Protein AF-A0A8X6KUC6-F1 (afdb_monomer_lite)

Radius of gyration: 26.31 Å; chains: 1; bounding box: 56×29×68 Å

pLDDT: mean 72.34, std 14.86, range [36.88, 93.81]

Organism: Trichonephila clavata (NCBI:txid2740835)

Foldseek 3Di:
DDPDPVQLVVQLVVCVVVPPDPPCSVVSSVVSVVVVVVVVVVPPPDPPDDPDDDDDQDQDWPPDKDWDWDDDDPDPDPPPIDIDIHTRHD

Structure (mmCIF, N/CA/C/O backbone):
data_AF-A0A8X6KUC6-F1
#
_entry.id   AF-A0A8X6KUC6-F1
#
loop_
_atom_site.group_PDB
_atom_site.id
_atom_site.type_symbol
_atom_site.label_atom_id
_atom_site.label_alt_id
_atom_site.label_comp_id
_atom_site.label_asym_id
_atom_site.label_entity_id
_atom_site.label_seq_id
_atom_site.pdbx_PDB_ins_code
_atom_site.Cartn_x
_atom_site.Cartn_y
_atom_site.Cartn_z
_atom_site.occupancy
_atom_site.B_iso_or_equiv
_atom_site.auth_seq_id
_atom_site.auth_comp_id
_atom_site.auth_asym_id
_atom_site.auth_atom_id
_atom_site.pdbx_PDB_model_num
ATOM 1 N N . MET A 1 1 ? -26.241 -3.937 15.259 1.00 36.88 1 MET A N 1
ATOM 2 C CA . MET A 1 1 ? -25.059 -4.662 15.777 1.00 36.88 1 MET A CA 1
ATOM 3 C C . MET A 1 1 ? -25.025 -4.491 17.293 1.00 36.88 1 MET A C 1
ATOM 5 O O . MET A 1 1 ? -24.756 -3.395 17.771 1.00 36.88 1 MET A O 1
ATOM 9 N N . ALA A 1 2 ? -25.448 -5.508 18.047 1.00 36.94 2 ALA A N 1
ATOM 10 C CA . ALA A 1 2 ? -25.430 -5.458 19.509 1.00 36.94 2 ALA A CA 1
ATOM 11 C C . ALA A 1 2 ? -23.977 -5.611 20.003 1.00 36.94 2 ALA A C 1
ATOM 13 O O . ALA A 1 2 ? -23.259 -6.451 19.460 1.00 36.94 2 ALA A O 1
ATOM 14 N N . PRO A 1 3 ? -23.512 -4.811 20.980 1.00 43.50 3 PRO A N 1
ATOM 15 C CA . PRO A 1 3 ? -22.182 -4.998 21.551 1.00 43.50 3 PRO A CA 1
ATOM 16 C C . PRO A 1 3 ? -22.075 -6.386 22.207 1.00 43.50 3 PRO A C 1
ATOM 18 O O . PRO A 1 3 ? -23.086 -6.899 22.699 1.00 43.50 3 PRO A O 1
ATOM 21 N N . PRO A 1 4 ? -20.878 -7.001 22.236 1.00 44.69 4 PRO A N 1
ATOM 22 C CA . PRO A 1 4 ? -20.689 -8.325 22.814 1.00 44.69 4 PRO A CA 1
ATOM 23 C C . PRO A 1 4 ? -21.119 -8.307 24.285 1.00 44.69 4 PRO A C 1
ATOM 25 O O . PRO A 1 4 ? -20.548 -7.611 25.125 1.00 44.69 4 PRO A O 1
ATOM 28 N N . VAL A 1 5 ? -22.162 -9.085 24.576 1.00 48.69 5 VAL A N 1
ATOM 29 C CA . VAL A 1 5 ? -22.889 -9.151 25.857 1.00 48.69 5 VAL A CA 1
ATOM 30 C C . VAL A 1 5 ? -21.960 -9.460 27.046 1.00 48.69 5 VAL A C 1
ATOM 32 O O . VAL A 1 5 ? -22.259 -9.106 28.187 1.00 48.69 5 VAL A O 1
ATOM 35 N N . CYS A 1 6 ? -20.796 -10.057 26.783 1.00 46.66 6 CYS A N 1
ATOM 36 C CA . CYS A 1 6 ? -19.828 -10.486 27.787 1.00 46.66 6 CYS A CA 1
ATOM 37 C C . CYS A 1 6 ? -19.072 -9.326 28.463 1.00 46.66 6 CYS A C 1
ATOM 39 O O . CYS A 1 6 ? -18.817 -9.394 29.664 1.00 46.66 6 CYS A O 1
ATOM 41 N N . GLU A 1 7 ? -18.752 -8.237 27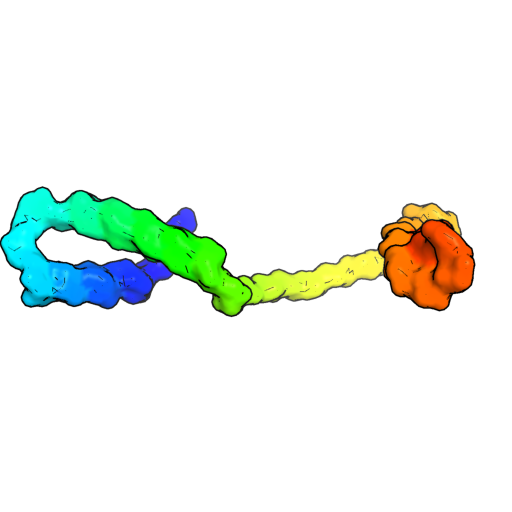.752 1.00 48.97 7 GLU A N 1
ATOM 42 C CA . GLU A 1 7 ? -17.934 -7.152 28.330 1.00 48.97 7 GLU A CA 1
ATOM 43 C C . GLU A 1 7 ? -18.734 -6.160 29.185 1.00 48.97 7 GLU A C 1
ATOM 45 O O . GLU A 1 7 ? -18.170 -5.475 30.035 1.00 48.97 7 GLU A O 1
ATOM 50 N N . ILE A 1 8 ? -20.056 -6.103 29.003 1.00 51.78 8 ILE A N 1
ATOM 51 C CA . ILE A 1 8 ? -20.947 -5.225 29.779 1.00 51.78 8 ILE A CA 1
ATOM 52 C C . ILE A 1 8 ? -21.255 -5.832 31.156 1.00 51.78 8 ILE A C 1
ATOM 54 O O . ILE A 1 8 ? -21.539 -5.107 32.111 1.00 51.78 8 ILE A O 1
ATOM 58 N N . ARG A 1 9 ? -21.186 -7.164 31.284 1.00 53.25 9 ARG A N 1
ATOM 59 C CA . ARG A 1 9 ? -21.597 -7.876 32.501 1.00 53.25 9 ARG A CA 1
ATOM 60 C C . ARG A 1 9 ? -20.671 -7.593 33.681 1.00 53.25 9 ARG A C 1
ATOM 62 O O . ARG A 1 9 ? -21.162 -7.294 34.762 1.00 53.25 9 ARG A O 1
ATOM 69 N N . VAL A 1 10 ? -19.356 -7.623 33.467 1.00 59.69 10 VAL A N 1
ATOM 70 C CA . VAL A 1 10 ? -18.361 -7.489 34.545 1.00 59.69 10 VAL A CA 1
ATOM 71 C C . VAL A 1 10 ? -18.402 -6.104 35.214 1.00 59.69 10 VAL A C 1
ATOM 73 O O . VAL A 1 10 ? -18.563 -6.056 36.432 1.00 59.69 10 VAL A O 1
ATOM 76 N N . PRO A 1 11 ? -18.372 -4.968 34.483 1.00 61.94 11 PRO A N 1
ATOM 77 C CA . PRO A 1 11 ? -18.465 -3.645 35.108 1.00 61.94 11 PRO A CA 1
ATOM 78 C C . PRO A 1 11 ? -19.794 -3.422 35.841 1.00 61.94 11 PRO A C 1
ATOM 80 O O . PRO A 1 11 ? -19.829 -2.790 36.893 1.00 61.94 11 PRO A O 1
ATOM 83 N N . MET A 1 12 ? -20.893 -3.967 35.310 1.00 62.59 12 MET A N 1
ATOM 84 C CA . MET A 1 12 ? -22.215 -3.863 35.933 1.00 62.59 12 MET A CA 1
ATOM 85 C C . MET A 1 12 ? -22.325 -4.685 37.223 1.00 62.59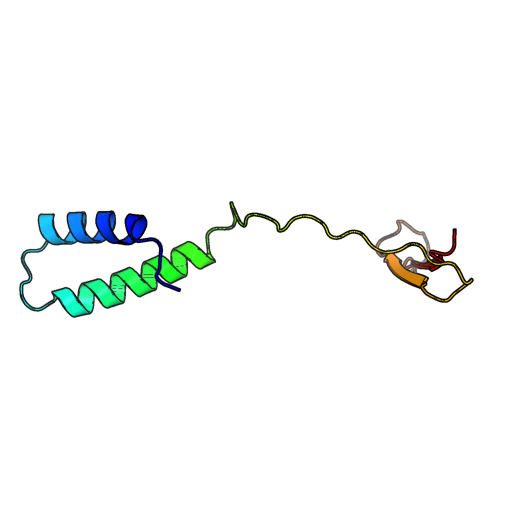 12 MET A C 1
ATOM 87 O O . MET A 1 12 ? -23.002 -4.240 38.146 1.00 62.59 12 MET A O 1
ATOM 91 N N . ILE A 1 13 ? -21.670 -5.850 37.302 1.00 65.69 13 ILE A N 1
ATOM 92 C CA . ILE A 1 13 ? -21.586 -6.659 38.530 1.00 65.69 13 ILE A CA 1
ATOM 93 C C . ILE A 1 13 ? -20.805 -5.893 39.603 1.00 65.69 13 ILE A C 1
ATOM 95 O O . ILE A 1 13 ? -21.352 -5.642 40.673 1.00 65.69 13 ILE A O 1
ATOM 99 N N . PHE A 1 14 ? -19.603 -5.397 39.282 1.00 63.94 14 PHE A N 1
ATOM 100 C CA . PHE A 1 14 ? -18.794 -4.607 40.222 1.00 63.94 14 PHE A CA 1
ATOM 101 C C . PHE A 1 14 ? -19.504 -3.339 40.715 1.00 63.94 14 PHE A C 1
ATOM 103 O O . PHE A 1 14 ? -19.375 -2.969 41.881 1.00 63.94 14 PHE A O 1
ATOM 110 N N . MET A 1 15 ? -20.262 -2.661 39.848 1.00 63.28 15 MET A N 1
ATOM 111 C CA . MET A 1 15 ? -21.038 -1.490 40.262 1.00 63.28 15 MET A CA 1
ATOM 112 C C . MET A 1 15 ? -22.229 -1.859 41.148 1.00 63.28 15 MET A C 1
ATOM 114 O O . MET A 1 15 ? -22.493 -1.135 42.100 1.00 63.28 15 MET A O 1
ATOM 118 N N . LYS A 1 16 ? -22.927 -2.970 40.881 1.00 62.28 16 LYS A N 1
ATOM 119 C CA . LYS A 1 16 ? -24.045 -3.432 41.722 1.00 62.28 16 LYS A CA 1
ATOM 120 C C . LYS A 1 16 ? -23.590 -3.932 43.093 1.00 62.28 16 LYS A C 1
ATOM 122 O O . LYS A 1 16 ? -24.292 -3.696 44.067 1.00 62.28 16 LYS A O 1
ATOM 127 N N . GLU A 1 17 ? -22.436 -4.593 43.167 1.00 63.94 17 GLU A N 1
ATOM 128 C CA . GLU A 1 17 ? -21.855 -5.066 44.432 1.00 63.94 17 GLU A CA 1
ATOM 129 C C . GLU A 1 17 ? -21.351 -3.917 45.312 1.00 63.94 17 GLU A C 1
ATOM 131 O O . GLU A 1 17 ? -21.394 -4.019 46.534 1.00 63.94 17 GLU A O 1
ATOM 136 N N . ARG A 1 18 ? -20.884 -2.812 44.712 1.00 58.00 18 ARG A N 1
ATOM 137 C CA . ARG A 1 18 ? -20.307 -1.676 45.453 1.00 58.00 18 ARG A CA 1
ATOM 138 C C . ARG A 1 18 ? -21.250 -0.491 45.655 1.00 58.00 18 ARG A C 1
ATOM 140 O O . ARG A 1 18 ? -21.002 0.313 46.548 1.00 58.00 18 ARG A O 1
ATOM 147 N N . PHE A 1 19 ? -22.305 -0.351 44.850 1.00 56.00 19 PHE A N 1
ATOM 148 C CA . PHE A 1 19 ? -23.182 0.822 44.877 1.00 56.00 19 PHE A CA 1
ATOM 149 C C . PHE A 1 19 ? -24.669 0.424 44.780 1.00 56.00 19 PHE A C 1
ATOM 151 O O . PHE A 1 19 ? -25.179 0.086 43.713 1.00 56.00 19 PHE A O 1
ATOM 158 N N . LEU A 1 20 ? -25.393 0.530 45.901 1.00 57.22 20 LEU A N 1
ATOM 159 C CA . LEU A 1 20 ? -26.845 0.298 46.032 1.00 57.22 20 LEU A CA 1
ATOM 160 C C . LEU A 1 20 ? -27.679 1.510 45.563 1.00 57.22 20 LEU A C 1
ATOM 162 O O . LEU A 1 20 ? -28.492 2.046 46.310 1.00 57.22 20 LEU A O 1
ATOM 166 N N . TRP A 1 21 ? -27.489 1.986 44.331 1.00 54.53 21 TRP A N 1
ATOM 167 C CA . TRP A 1 21 ? -28.285 3.110 43.811 1.00 54.53 21 TRP A CA 1
ATOM 168 C C . TRP A 1 21 ? -29.390 2.620 42.871 1.00 54.53 21 TRP A C 1
ATOM 170 O O . TRP A 1 21 ? -29.182 2.424 41.674 1.00 54.53 21 TRP A O 1
ATOM 180 N N . TYR A 1 22 ? -30.591 2.441 43.428 1.00 47.38 22 TYR A N 1
ATOM 181 C CA . TYR A 1 22 ? -31.785 1.954 42.719 1.00 47.38 22 TYR A CA 1
ATOM 182 C C . TYR A 1 22 ? -32.289 2.929 41.628 1.00 47.38 22 TYR A C 1
ATOM 184 O O . TYR A 1 22 ? -32.976 2.511 40.702 1.00 47.38 22 TYR A O 1
ATOM 192 N N . SER A 1 23 ? -31.898 4.210 41.679 1.00 52.22 23 SER A N 1
ATOM 193 C CA . SER A 1 23 ? -32.295 5.253 40.717 1.00 52.22 23 SER A CA 1
ATOM 194 C C . SER A 1 23 ? -31.243 5.591 39.649 1.00 52.22 23 SER A C 1
ATOM 196 O O . SER A 1 23 ? -31.532 6.358 38.734 1.00 52.22 23 SER A O 1
ATOM 198 N N . SER A 1 24 ? -30.027 5.030 39.714 1.00 55.00 24 SER A N 1
ATOM 199 C CA . SER A 1 24 ? -28.925 5.397 38.799 1.00 55.00 24 SER A CA 1
ATOM 200 C C . SER A 1 24 ? -28.640 4.360 37.710 1.00 55.00 24 SER A C 1
ATOM 202 O O . SER A 1 24 ? -27.745 4.558 36.885 1.00 55.00 24 SER A O 1
ATOM 204 N N . ALA A 1 25 ? -29.404 3.263 37.672 1.00 60.25 25 ALA A N 1
ATOM 205 C CA . ALA A 1 25 ? -29.133 2.122 36.800 1.00 60.25 25 ALA A CA 1
ATOM 206 C C . ALA A 1 25 ? -29.028 2.508 35.313 1.00 60.25 25 ALA A C 1
ATOM 208 O O . ALA A 1 25 ? -28.218 1.939 34.584 1.00 60.25 25 ALA A O 1
ATOM 209 N N . GLU A 1 26 ? -29.809 3.486 34.859 1.00 64.25 26 GLU A N 1
ATOM 210 C CA . GLU A 1 26 ? -29.791 3.964 33.474 1.00 64.25 26 GLU A CA 1
ATOM 211 C C . GLU A 1 26 ? -28.586 4.873 33.178 1.00 64.25 26 GLU A C 1
ATOM 213 O O . GLU A 1 26 ? -27.888 4.686 32.178 1.00 64.25 26 GLU A O 1
ATOM 218 N N . GLY A 1 27 ? -28.242 5.767 34.109 1.00 63.69 27 GLY A N 1
ATOM 219 C CA . GLY A 1 27 ? -27.038 6.599 34.027 1.00 63.69 27 GLY A CA 1
ATOM 220 C C . GLY A 1 27 ? -25.744 5.778 34.071 1.00 63.69 27 GLY A C 1
ATOM 221 O O . GLY A 1 27 ? -24.824 6.023 33.287 1.00 63.69 27 GLY A O 1
ATOM 222 N N . CYS A 1 28 ? -25.684 4.753 34.925 1.00 63.16 28 CYS A N 1
ATOM 223 C CA . CYS A 1 28 ? -24.558 3.821 35.002 1.00 63.16 28 CYS A CA 1
ATOM 224 C C . CYS A 1 28 ? -24.414 2.982 33.727 1.00 63.16 28 CYS A C 1
ATOM 226 O O . CYS A 1 28 ? -23.294 2.823 33.239 1.00 63.16 28 CYS A O 1
ATOM 228 N N . LYS A 1 29 ? -25.520 2.502 33.139 1.00 67.25 29 LYS A N 1
ATOM 229 C CA . LYS A 1 29 ? -25.496 1.801 31.841 1.00 67.25 29 LYS A CA 1
ATOM 230 C C . LYS A 1 29 ? -24.942 2.693 30.735 1.00 67.25 29 LYS A C 1
ATOM 232 O O . LYS A 1 29 ? -24.087 2.246 29.973 1.00 67.25 29 LYS A O 1
ATOM 237 N N . ASN A 1 30 ? -25.380 3.950 30.673 1.00 71.75 30 ASN A N 1
ATOM 238 C CA . ASN A 1 30 ? -24.920 4.893 29.656 1.00 71.75 30 ASN A CA 1
ATOM 239 C C . ASN A 1 30 ? -23.431 5.224 29.816 1.00 71.75 30 ASN A C 1
ATOM 241 O O . ASN A 1 30 ? -22.683 5.148 28.839 1.00 71.75 30 ASN A O 1
ATOM 245 N N . LYS A 1 31 ? -22.973 5.487 31.047 1.00 66.56 31 LYS A N 1
ATOM 246 C CA . LYS A 1 31 ? -21.551 5.732 31.340 1.00 66.56 31 LYS A CA 1
ATOM 247 C C . LYS A 1 31 ? -20.676 4.508 31.053 1.00 66.56 31 LYS A C 1
ATOM 249 O O . LYS A 1 31 ? -19.627 4.649 30.430 1.00 66.56 31 LYS A O 1
ATOM 254 N N . CYS A 1 32 ? -21.119 3.306 31.426 1.00 70.06 32 CYS A N 1
ATOM 255 C CA . CYS A 1 32 ? -20.392 2.076 31.102 1.00 70.06 32 CYS A CA 1
ATOM 256 C C . CYS A 1 32 ? -20.363 1.777 29.608 1.00 70.06 32 CYS A C 1
ATOM 258 O O . CYS A 1 32 ? -19.341 1.344 29.088 1.00 70.06 32 CYS A O 1
ATOM 260 N N . ARG A 1 33 ? -21.454 2.037 28.886 1.00 72.00 33 ARG A N 1
ATOM 261 C CA . ARG A 1 33 ? -21.475 1.879 27.430 1.00 72.00 33 ARG A CA 1
ATOM 262 C C . ARG A 1 33 ? -20.473 2.818 26.760 1.00 72.00 33 ARG A C 1
ATOM 264 O O . ARG A 1 33 ? 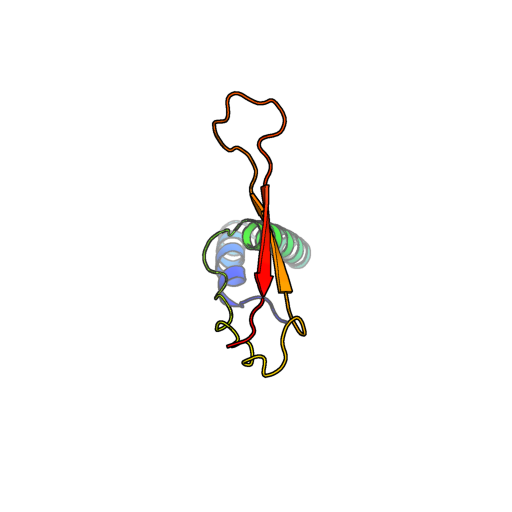-19.754 2.385 25.867 1.00 72.00 33 ARG A O 1
ATOM 271 N N . GLN A 1 34 ? -20.400 4.075 27.194 1.00 75.62 34 GLN A N 1
ATOM 272 C CA . GLN A 1 34 ? -19.442 5.043 26.651 1.00 75.62 34 GLN A CA 1
ATOM 273 C C . GLN A 1 34 ? -17.988 4.654 26.952 1.00 75.62 34 GLN A C 1
ATOM 275 O O . GLN A 1 34 ? -17.159 4.676 26.041 1.00 75.62 34 GLN A O 1
ATOM 280 N N . SER A 1 35 ? -17.679 4.231 28.182 1.00 70.75 35 SER A N 1
ATOM 281 C CA . SER A 1 35 ? -16.322 3.794 28.541 1.00 70.75 35 SER A CA 1
ATOM 282 C C . SER A 1 35 ? -15.904 2.511 27.813 1.00 70.75 35 SER A C 1
ATOM 284 O O . SER A 1 35 ? -14.756 2.392 27.385 1.00 70.75 35 SER A O 1
ATOM 286 N N . LEU A 1 36 ? -16.837 1.584 27.584 1.00 72.62 36 LEU A N 1
ATOM 287 C CA . LEU A 1 36 ? -16.610 0.385 26.773 1.00 72.62 36 LEU A CA 1
ATOM 288 C C . LEU A 1 36 ? -16.336 0.725 25.309 1.00 72.62 36 LEU A C 1
ATOM 290 O O . LEU A 1 36 ? -15.414 0.165 24.727 1.00 72.62 36 LEU A O 1
ATOM 294 N N . LEU A 1 37 ? -17.088 1.654 24.713 1.00 75.50 37 LEU A N 1
ATOM 295 C CA . LEU A 1 37 ? -16.848 2.095 23.336 1.00 75.50 37 LEU A CA 1
ATOM 296 C C . LEU A 1 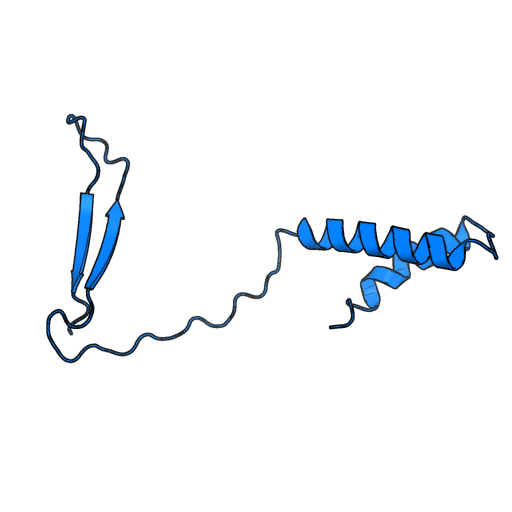37 ? -15.477 2.763 23.182 1.00 75.50 37 LEU A C 1
ATOM 298 O O . LEU A 1 37 ? -14.783 2.497 22.202 1.00 75.50 37 LEU A O 1
ATOM 302 N N . ALA A 1 38 ? -15.062 3.581 24.153 1.00 74.88 38 ALA A N 1
ATOM 303 C CA . ALA A 1 38 ? -13.718 4.154 24.178 1.00 74.88 38 ALA A CA 1
ATOM 304 C C . ALA A 1 38 ? -12.648 3.054 24.263 1.00 74.88 38 ALA A C 1
ATOM 306 O O . ALA A 1 38 ? -11.725 3.028 23.455 1.00 74.88 38 ALA A O 1
ATOM 307 N N . ARG A 1 39 ? -12.824 2.077 25.162 1.00 69.19 39 ARG A N 1
ATOM 308 C CA . ARG A 1 39 ? -11.903 0.942 25.314 1.00 69.19 39 ARG A CA 1
ATOM 309 C C . ARG A 1 39 ? -11.835 0.059 24.067 1.00 69.19 39 ARG A C 1
ATOM 311 O O . ARG A 1 39 ? -10.754 -0.396 23.718 1.00 69.19 39 ARG A O 1
ATOM 318 N N . GLN A 1 40 ? -12.963 -0.169 23.396 1.00 71.12 40 GLN A N 1
ATOM 319 C CA . GLN A 1 40 ? -13.036 -0.917 22.139 1.00 71.12 40 GLN A CA 1
ATOM 320 C C . GLN A 1 40 ? -12.318 -0.186 21.002 1.00 71.12 40 GLN A C 1
ATOM 322 O O . GLN A 1 40 ? -11.573 -0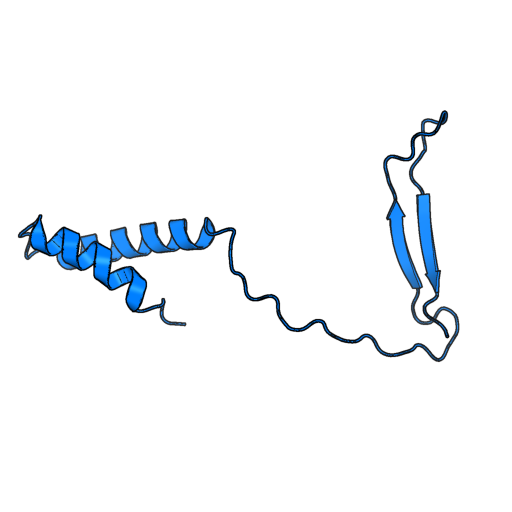.812 20.260 1.00 71.12 40 GLN A O 1
ATOM 327 N N . ARG A 1 41 ? -12.458 1.141 20.904 1.00 73.75 41 ARG A N 1
ATOM 328 C CA . ARG A 1 41 ? -11.687 1.954 19.945 1.00 73.75 41 ARG A CA 1
ATOM 329 C C . ARG A 1 41 ? -10.185 1.929 20.230 1.00 73.75 41 ARG A C 1
ATOM 331 O O . ARG A 1 41 ? -9.396 1.952 19.296 1.00 73.75 41 ARG A O 1
ATOM 338 N N . SER A 1 42 ? -9.798 1.870 21.502 1.00 73.12 42 SER A N 1
ATOM 339 C CA . SER A 1 42 ? -8.395 1.797 21.929 1.00 73.12 42 SER A CA 1
ATOM 340 C C . SER A 1 42 ? -7.805 0.382 21.902 1.00 73.12 42 SER A C 1
ATOM 342 O O . SER A 1 42 ? -6.611 0.225 22.153 1.00 73.12 42 SER A O 1
ATOM 344 N N . LYS A 1 43 ? -8.595 -0.662 21.614 1.00 76.31 43 LYS A N 1
ATOM 345 C CA . LYS A 1 43 ? -8.070 -2.019 21.420 1.00 76.31 43 LYS A CA 1
ATOM 346 C C . LYS A 1 43 ? -7.396 -2.099 20.051 1.00 76.31 43 LYS A C 1
ATOM 348 O O . LYS A 1 43 ? -8.043 -2.303 19.033 1.00 76.31 43 LYS A O 1
ATOM 353 N N . VAL A 1 44 ? -6.074 -1.958 20.058 1.00 67.69 44 VAL A N 1
ATOM 354 C CA . VAL A 1 44 ? -5.213 -2.093 18.871 1.00 67.69 44 VAL A CA 1
ATOM 355 C C . VAL A 1 44 ? -5.034 -3.565 18.453 1.00 67.69 44 VAL A C 1
ATOM 357 O O . VAL A 1 44 ? -4.646 -3.848 17.327 1.00 67.69 44 VAL A O 1
ATOM 360 N N . GLN A 1 45 ? -5.359 -4.527 19.322 1.00 65.50 45 GLN A N 1
ATOM 361 C CA . GLN A 1 45 ? -5.139 -5.954 19.070 1.00 65.50 45 GLN A CA 1
ATOM 362 C C . GLN A 1 45 ? -6.455 -6.708 18.824 1.00 65.50 45 GLN A C 1
ATOM 364 O O . GLN A 1 45 ? -7.378 -6.626 19.632 1.00 65.50 45 GLN A O 1
ATOM 369 N N . HIS A 1 46 ? -6.473 -7.503 17.747 1.00 57.62 46 HIS A N 1
ATOM 370 C CA . HIS A 1 46 ? -7.532 -8.427 17.299 1.00 57.62 46 HIS A CA 1
ATOM 371 C C . HIS A 1 46 ? -8.652 -7.860 16.418 1.00 57.62 46 HIS A C 1
ATOM 373 O O . HIS A 1 46 ? -9.793 -8.318 16.501 1.00 57.62 46 HIS A O 1
ATOM 379 N N . GLN A 1 47 ? -8.352 -6.948 15.490 1.00 62.97 47 GLN A N 1
ATOM 380 C CA . GLN A 1 47 ? -9.164 -6.964 14.272 1.00 62.97 47 GLN A CA 1
ATOM 381 C C . GLN A 1 47 ? -8.830 -8.253 13.515 1.00 62.97 47 GLN A C 1
ATOM 383 O O . GLN A 1 47 ? -7.685 -8.479 13.132 1.00 62.97 47 GLN A O 1
ATOM 388 N N . VAL A 1 48 ? -9.820 -9.136 13.371 1.00 66.56 48 VAL A N 1
ATOM 389 C CA . VAL A 1 48 ? -9.739 -10.258 12.434 1.00 66.56 48 VAL A CA 1
ATOM 390 C C . VAL A 1 48 ? -9.557 -9.627 11.061 1.00 66.56 48 VAL A C 1
ATOM 392 O O . VAL A 1 48 ? -10.473 -8.979 10.556 1.00 66.56 48 VAL A O 1
ATOM 395 N N . HIS A 1 49 ? -8.360 -9.746 10.491 1.00 75.12 49 HIS A N 1
ATOM 396 C CA . HIS A 1 49 ? -8.150 -9.343 9.110 1.00 75.12 49 HIS A CA 1
ATOM 397 C C . HIS A 1 49 ? -9.088 -10.180 8.239 1.00 75.12 49 HIS A C 1
ATOM 399 O O . HIS A 1 49 ? -9.178 -11.398 8.413 1.00 75.12 49 HIS A O 1
ATOM 405 N N . SER A 1 50 ? -9.818 -9.535 7.328 1.00 78.69 50 SER A N 1
ATOM 406 C CA . SER A 1 50 ? -10.556 -10.275 6.308 1.00 78.69 50 SER A CA 1
ATOM 407 C C . SER A 1 50 ? -9.574 -11.132 5.513 1.00 78.69 50 SER A C 1
ATOM 409 O O . SER A 1 50 ? -8.408 -10.759 5.362 1.00 78.69 50 SER A O 1
ATOM 411 N N . SER A 1 51 ? -10.043 -12.256 4.974 1.00 85.00 51 SER A N 1
ATOM 412 C CA . SER A 1 51 ? -9.254 -13.024 4.014 1.00 85.00 51 SER A CA 1
ATOM 413 C C . SER A 1 51 ? -8.731 -12.101 2.913 1.00 85.00 51 SER A C 1
ATOM 415 O O . SER A 1 51 ? -9.480 -11.265 2.397 1.00 85.00 51 SER A O 1
ATOM 417 N N . LEU A 1 52 ? -7.454 -12.249 2.562 1.00 88.44 52 LEU A N 1
ATOM 418 C CA . LEU A 1 52 ? -6.869 -11.532 1.435 1.00 88.44 52 LEU A CA 1
ATOM 419 C C . LEU A 1 52 ? -7.662 -11.874 0.169 1.00 88.44 52 LEU A C 1
ATOM 421 O O . LEU A 1 52 ? -7.935 -13.042 -0.105 1.00 88.44 52 LEU A O 1
ATOM 425 N N . GLY A 1 53 ? -8.054 -10.846 -0.580 1.00 87.31 53 GLY A N 1
ATOM 426 C CA . GLY A 1 53 ? -8.634 -11.030 -1.904 1.00 87.31 53 GLY A CA 1
ATOM 427 C C . GLY A 1 53 ? -7.552 -11.406 -2.914 1.00 87.31 53 GLY A C 1
ATOM 428 O O . GLY A 1 53 ? -6.400 -10.992 -2.781 1.00 87.31 53 GLY A O 1
ATOM 429 N N . MET A 1 54 ? -7.925 -12.167 -3.940 1.00 88.00 54 MET A N 1
ATOM 430 C CA . MET A 1 54 ? -7.069 -12.379 -5.107 1.00 88.00 54 MET A CA 1
ATOM 431 C C . MET A 1 54 ? -7.374 -11.329 -6.174 1.00 88.00 54 MET A C 1
ATOM 433 O O . MET A 1 54 ? -8.536 -11.026 -6.440 1.00 88.00 54 MET A O 1
ATOM 437 N N . PHE A 1 55 ? -6.327 -10.802 -6.809 1.00 84.44 55 PHE A N 1
ATOM 438 C CA . PHE A 1 55 ? -6.464 -9.965 -7.998 1.00 84.44 55 PHE A CA 1
ATOM 439 C C . PHE A 1 55 ? -6.422 -10.844 -9.255 1.00 84.44 55 PHE A C 1
ATOM 441 O O . PHE A 1 55 ? -5.588 -11.750 -9.317 1.00 84.44 55 PHE A O 1
ATOM 448 N N . PRO A 1 56 ? -7.294 -10.603 -10.251 1.00 88.56 56 PRO A N 1
ATOM 449 C CA . PRO A 1 56 ? -7.259 -11.350 -11.501 1.00 88.56 56 PRO A CA 1
ATOM 450 C C . PRO A 1 56 ? -5.977 -11.052 -12.286 1.00 88.56 56 PRO A C 1
ATOM 452 O O . PRO A 1 56 ? -5.418 -9.954 -12.201 1.00 88.56 56 PRO A O 1
ATOM 455 N N . LEU A 1 57 ? -5.544 -12.036 -13.073 1.00 86.75 57 LEU A N 1
ATOM 456 C CA . LEU A 1 57 ? -4.461 -11.875 -14.038 1.00 86.75 57 LEU A CA 1
ATOM 457 C C . LEU A 1 57 ? -4.892 -10.943 -15.172 1.00 86.75 57 LEU A C 1
ATOM 459 O O . LEU A 1 57 ? -6.053 -10.938 -15.584 1.00 86.75 57 LEU A O 1
ATOM 463 N N . VAL A 1 58 ? -3.943 -10.158 -15.670 1.00 92.06 58 VAL A N 1
A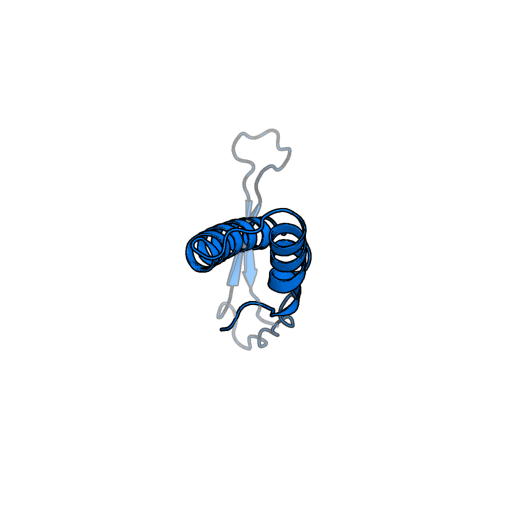TOM 464 C CA . VAL A 1 58 ? -4.177 -9.165 -16.717 1.00 92.06 58 VAL A CA 1
ATOM 465 C C . VAL A 1 58 ? -3.677 -9.734 -18.041 1.00 92.06 58 VAL A C 1
ATOM 467 O O . VAL A 1 58 ? -2.503 -10.061 -18.158 1.00 92.06 58 VAL A O 1
ATOM 470 N N . VAL A 1 59 ? -4.569 -9.846 -19.029 1.00 91.44 59 VAL A N 1
ATOM 471 C CA . VAL A 1 59 ? -4.291 -10.443 -20.355 1.00 91.44 59 VAL A CA 1
ATOM 472 C C . VAL A 1 59 ? -3.935 -9.417 -21.436 1.00 91.44 59 VAL A C 1
ATOM 474 O O . VAL A 1 59 ? -3.730 -9.777 -22.591 1.00 91.44 59 VAL A O 1
ATOM 477 N N . GLU A 1 60 ? -3.858 -8.136 -21.076 1.00 92.56 60 GLU A N 1
ATOM 478 C CA . GLU A 1 60 ? -3.496 -7.041 -21.975 1.00 92.56 60 GLU A CA 1
ATOM 479 C C . GLU A 1 60 ? -2.427 -6.148 -21.334 1.00 92.56 60 GLU A C 1
ATOM 481 O O . GLU A 1 60 ? -2.523 -5.779 -20.162 1.00 92.56 60 GLU A O 1
ATOM 486 N N . LYS A 1 61 ? -1.399 -5.791 -22.110 1.00 92.50 61 LYS A N 1
ATOM 487 C CA . LYS A 1 61 ? -0.317 -4.911 -21.653 1.00 92.50 61 LYS A CA 1
ATOM 488 C C . LYS A 1 61 ? -0.870 -3.559 -21.222 1.00 92.50 61 LYS A C 1
ATOM 490 O O . LYS A 1 61 ? -1.713 -2.987 -21.907 1.00 92.50 61 LYS A O 1
ATOM 495 N N . PHE A 1 62 ? -0.359 -3.032 -20.116 1.00 90.81 62 PHE A N 1
ATOM 496 C CA . PHE A 1 62 ? -0.733 -1.733 -19.551 1.00 90.81 62 PHE A CA 1
ATOM 497 C C . PHE A 1 62 ? -2.202 -1.573 -19.128 1.00 90.81 62 PHE A C 1
ATOM 499 O O . PHE A 1 62 ? -2.570 -0.493 -18.662 1.00 90.81 62 PHE A O 1
ATOM 506 N N . ALA A 1 63 ? -3.036 -2.617 -19.201 1.00 91.75 63 ALA A N 1
ATOM 507 C CA . ALA A 1 63 ? -4.420 -2.547 -18.729 1.00 91.75 63 ALA A CA 1
ATOM 508 C C . ALA A 1 63 ? -4.501 -2.338 -17.207 1.00 91.75 63 ALA A C 1
ATOM 510 O O . ALA A 1 63 ? -5.483 -1.796 -16.698 1.00 91.75 63 ALA A O 1
ATOM 511 N N . HIS A 1 64 ? -3.456 -2.726 -16.467 1.00 92.56 64 HIS A N 1
ATOM 512 C CA . HIS A 1 64 ? -3.353 -2.419 -15.048 1.00 92.56 64 HIS A CA 1
ATOM 513 C C . HIS A 1 64 ? -1.899 -2.241 -14.588 1.00 92.56 64 HIS A C 1
ATOM 515 O O . HIS A 1 64 ? -1.165 -3.211 -14.395 1.00 92.56 64 HIS A O 1
ATOM 521 N N . VAL A 1 65 ? -1.529 -0.997 -14.278 1.00 91.81 65 VAL A N 1
ATOM 522 C CA . VAL A 1 65 ? -0.198 -0.629 -13.774 1.00 91.81 65 VAL A CA 1
ATOM 523 C C . VAL A 1 65 ? -0.262 -0.333 -12.277 1.00 91.81 65 VAL A C 1
ATOM 525 O O . VAL A 1 65 ? -0.977 0.572 -11.847 1.00 91.81 65 VAL A O 1
ATOM 528 N N . TYR A 1 66 ? 0.503 -1.079 -11.481 1.00 91.81 66 TYR A N 1
ATOM 529 C CA . TYR A 1 66 ? 0.763 -0.745 -10.083 1.00 91.81 66 TYR A CA 1
ATOM 530 C C . TYR A 1 66 ? 1.727 0.442 -10.023 1.00 91.81 66 TYR A C 1
ATOM 532 O O . TYR A 1 66 ? 2.782 0.409 -10.657 1.00 91.81 66 TYR A O 1
ATOM 540 N N . ARG A 1 67 ? 1.355 1.493 -9.289 1.00 93.56 67 ARG A N 1
ATOM 541 C CA . ARG A 1 67 ? 2.177 2.692 -9.101 1.00 93.56 67 ARG A CA 1
ATOM 542 C C . ARG A 1 67 ? 2.402 2.923 -7.623 1.00 93.56 67 ARG A C 1
ATOM 544 O O . ARG A 1 67 ? 1.439 2.891 -6.861 1.00 93.56 67 ARG A O 1
ATOM 551 N N . ASP A 1 68 ? 3.644 3.184 -7.254 1.00 92.69 68 ASP A N 1
ATOM 552 C CA . ASP A 1 68 ? 4.023 3.422 -5.868 1.00 92.69 68 ASP A CA 1
ATOM 553 C C . ASP A 1 68 ? 5.149 4.448 -5.778 1.00 92.69 68 ASP A C 1
ATOM 555 O O . ASP A 1 68 ? 5.983 4.541 -6.682 1.00 92.69 68 ASP A O 1
ATOM 559 N N . ALA A 1 69 ? 5.162 5.223 -4.701 1.00 89.50 69 ALA A N 1
ATOM 560 C CA . ALA A 1 69 ? 6.201 6.205 -4.434 1.00 89.50 69 ALA A CA 1
ATOM 561 C C . ALA A 1 69 ? 7.121 5.664 -3.339 1.00 89.50 69 ALA A C 1
ATOM 563 O O . ALA A 1 69 ? 6.716 5.497 -2.189 1.00 89.50 69 ALA A O 1
ATOM 564 N N . VAL A 1 70 ? 8.373 5.404 -3.698 1.00 87.06 70 VAL A N 1
ATOM 565 C CA . VAL A 1 70 ? 9.402 4.961 -2.760 1.00 87.06 70 VAL A CA 1
ATOM 566 C C . VAL A 1 70 ? 10.205 6.180 -2.332 1.00 87.06 70 VAL A C 1
ATOM 568 O O . VAL A 1 70 ? 10.997 6.707 -3.111 1.00 87.06 70 VAL A O 1
ATOM 571 N N . GLY A 1 71 ? 9.966 6.638 -1.104 1.00 77.69 71 GLY A N 1
ATOM 572 C CA . GLY A 1 71 ? 10.712 7.736 -0.487 1.00 77.69 71 GLY A CA 1
ATOM 573 C C . GLY A 1 71 ? 11.893 7.265 0.366 1.00 77.69 71 GLY A C 1
ATOM 574 O O . GLY A 1 71 ? 11.992 6.089 0.720 1.00 77.69 71 GLY A O 1
ATOM 575 N N . TYR A 1 72 ? 12.758 8.213 0.743 1.00 70.31 72 TYR A N 1
ATOM 576 C CA . TYR A 1 72 ? 13.913 8.021 1.641 1.00 70.31 72 TYR A CA 1
ATOM 577 C C . TYR A 1 72 ? 15.005 7.078 1.131 1.00 70.31 72 TYR A C 1
ATOM 579 O O . TYR A 1 72 ? 15.620 6.337 1.905 1.00 70.31 72 TYR A O 1
ATOM 587 N N . LEU A 1 73 ? 15.321 7.128 -0.159 1.00 72.94 73 LEU A N 1
ATOM 588 C CA . LEU A 1 73 ? 16.559 6.505 -0.605 1.00 72.94 73 LEU A CA 1
ATOM 589 C C . LEU A 1 73 ? 17.729 7.339 -0.089 1.00 72.94 73 LEU A C 1
ATOM 591 O O . LEU A 1 73 ? 17.764 8.559 -0.272 1.00 72.94 73 LEU A O 1
ATOM 595 N N . VAL A 1 74 ? 18.680 6.677 0.576 1.00 74.25 74 VAL A N 1
ATOM 596 C CA . VAL A 1 74 ? 19.962 7.285 0.944 1.00 74.25 74 VAL A CA 1
ATOM 597 C C . VAL A 1 74 ? 20.691 7.579 -0.361 1.00 74.25 74 VAL A C 1
ATOM 599 O O . VAL A 1 74 ? 21.359 6.722 -0.932 1.00 74.25 74 VAL A O 1
ATOM 602 N N . SER A 1 75 ? 20.481 8.784 -0.872 1.00 72.25 75 SER A N 1
ATOM 603 C CA . SER A 1 75 ? 21.029 9.269 -2.128 1.00 72.25 75 SER A CA 1
ATOM 604 C C . SER A 1 75 ? 21.782 10.565 -1.856 1.00 72.25 75 SER A C 1
ATOM 606 O O . SER A 1 75 ? 21.319 11.382 -1.057 1.00 72.25 75 SER A O 1
ATOM 608 N N . PRO A 1 76 ? 22.924 10.799 -2.522 1.00 71.12 76 PRO A N 1
ATOM 609 C CA . PRO A 1 76 ? 23.629 12.075 -2.448 1.00 71.12 76 PRO A CA 1
ATOM 610 C C . PRO A 1 76 ? 22.838 13.233 -3.082 1.00 71.12 76 PRO A C 1
ATOM 612 O O . PRO A 1 76 ? 23.258 14.385 -2.982 1.00 71.12 76 PRO A O 1
ATOM 615 N N . HIS A 1 77 ? 21.711 12.953 -3.746 1.00 74.44 77 HIS A N 1
ATOM 616 C CA . HIS A 1 77 ? 20.881 13.956 -4.403 1.00 74.44 77 HIS A CA 1
ATOM 617 C C . HIS A 1 77 ? 19.621 14.292 -3.588 1.00 74.44 77 HIS A C 1
ATOM 619 O O . HIS A 1 77 ? 18.990 13.388 -3.043 1.00 74.44 77 HIS A O 1
ATOM 625 N N . PRO A 1 78 ? 19.201 15.572 -3.567 1.00 71.69 78 PRO A N 1
ATOM 626 C CA . PRO A 1 78 ? 18.060 16.049 -2.776 1.00 71.69 78 PRO A CA 1
ATOM 627 C C . PRO A 1 78 ? 16.691 15.527 -3.249 1.00 71.69 78 PRO A C 1
ATOM 629 O O . PRO A 1 78 ? 15.706 15.707 -2.546 1.00 71.69 78 PRO A O 1
ATOM 632 N N . ASN A 1 79 ? 16.632 14.863 -4.408 1.00 71.19 79 ASN A N 1
ATOM 633 C CA . ASN A 1 79 ? 15.422 14.268 -4.975 1.00 71.19 79 ASN A CA 1
ATOM 634 C C . ASN A 1 79 ? 15.595 12.748 -5.041 1.00 71.19 79 ASN A C 1
ATOM 636 O O . ASN A 1 79 ? 15.912 12.199 -6.096 1.00 71.19 79 ASN A O 1
ATOM 640 N N . SER A 1 80 ? 15.466 12.081 -3.896 1.00 74.12 80 SER A N 1
ATOM 641 C CA . SER A 1 80 ? 15.668 10.633 -3.781 1.00 74.12 80 SER A CA 1
ATOM 642 C C . SER A 1 80 ? 14.373 9.822 -3.799 1.00 74.12 80 SER A C 1
ATOM 644 O O . SER A 1 80 ? 14.394 8.619 -3.548 1.00 74.12 80 SER A O 1
ATOM 646 N N . ASP A 1 81 ? 13.259 10.468 -4.136 1.00 80.50 81 ASP A N 1
ATOM 647 C CA . ASP A 1 81 ? 11.978 9.804 -4.326 1.00 80.50 81 ASP A CA 1
ATOM 648 C C . ASP A 1 81 ? 11.941 9.130 -5.702 1.00 80.50 81 ASP A C 1
ATOM 650 O O . ASP A 1 81 ? 12.203 9.757 -6.733 1.00 80.50 81 ASP A O 1
ATOM 654 N N . LEU A 1 82 ? 11.600 7.844 -5.728 1.00 84.69 82 LEU A N 1
ATOM 655 C CA . LEU A 1 82 ? 11.392 7.089 -6.960 1.00 84.69 82 LEU A CA 1
ATOM 656 C C . LEU A 1 82 ? 9.913 6.774 -7.143 1.00 84.69 82 LEU A C 1
ATOM 658 O O . LEU A 1 82 ? 9.261 6.233 -6.251 1.00 84.69 82 LEU A O 1
ATOM 662 N N . LEU A 1 83 ? 9.400 7.041 -8.342 1.00 89.88 83 LEU A N 1
ATOM 663 C CA . LEU A 1 83 ? 8.113 6.513 -8.771 1.00 89.88 83 LEU A CA 1
ATOM 664 C C . LEU A 1 83 ? 8.332 5.126 -9.382 1.00 89.88 83 LEU A C 1
ATOM 666 O O . LEU A 1 83 ? 8.929 4.999 -10.452 1.00 89.88 83 LEU A O 1
ATOM 670 N N . MET A 1 84 ? 7.835 4.089 -8.716 1.00 91.75 84 MET A N 1
ATOM 671 C CA . MET A 1 84 ? 7.806 2.737 -9.260 1.00 91.75 84 MET A CA 1
ATOM 672 C C . MET A 1 84 ? 6.523 2.517 -10.053 1.00 91.75 84 MET A C 1
ATOM 674 O O . MET A 1 84 ? 5.427 2.751 -9.552 1.00 91.75 84 MET A O 1
ATOM 678 N N . CYS A 1 85 ? 6.667 2.009 -11.275 1.00 93.81 85 CYS A N 1
ATOM 679 C CA . CYS A 1 85 ? 5.563 1.620 -12.145 1.00 93.81 85 CYS A CA 1
ATOM 680 C C . CYS A 1 85 ? 5.776 0.170 -12.591 1.00 93.81 85 CYS A C 1
ATOM 682 O O . CYS A 1 85 ? 6.769 -0.122 -13.254 1.00 93.81 85 CYS A O 1
ATOM 684 N N . VAL A 1 86 ? 4.849 -0.725 -12.249 1.00 92.19 86 VAL A N 1
ATOM 685 C CA . VAL A 1 86 ? 4.907 -2.150 -12.606 1.00 92.19 86 VAL A CA 1
ATOM 686 C C . VAL A 1 86 ? 3.642 -2.527 -13.370 1.00 92.19 86 VAL A C 1
ATOM 688 O O . VAL A 1 86 ? 2.540 -2.444 -12.828 1.00 92.19 86 VAL A O 1
ATOM 691 N N . ASP A 1 87 ? 3.790 -2.934 -14.629 1.00 92.25 87 ASP A N 1
ATOM 692 C CA . ASP A 1 87 ? 2.689 -3.527 -15.391 1.00 92.25 87 ASP A CA 1
ATOM 693 C C . ASP A 1 87 ? 2.394 -4.935 -14.858 1.00 92.25 87 ASP A C 1
ATOM 695 O O . ASP A 1 87 ? 3.314 -5.731 -14.671 1.00 92.25 87 ASP A O 1
ATOM 699 N N . ARG A 1 88 ? 1.122 -5.235 -14.574 1.00 90.06 88 ARG A N 1
ATOM 700 C CA . ARG A 1 88 ? 0.698 -6.547 -14.046 1.00 90.06 88 ARG A CA 1
ATOM 701 C C . ARG A 1 88 ? 0.356 -7.561 -15.142 1.00 90.06 88 ARG A C 1
ATOM 703 O O . ARG A 1 88 ? -0.187 -8.620 -14.826 1.00 90.06 88 ARG A O 1
ATOM 710 N N . PHE A 1 89 ? 0.613 -7.222 -16.402 1.00 90.31 89 PHE A N 1
ATOM 711 C CA . PHE A 1 89 ? 0.518 -8.150 -17.522 1.00 90.31 89 PHE A CA 1
ATOM 712 C C . PHE A 1 89 ? 1.497 -9.320 -17.340 1.00 90.31 89 PHE A C 1
ATOM 714 O O . PHE A 1 89 ? 2.675 -9.100 -17.048 1.00 90.31 89 PHE A O 1
ATOM 721 N N . LEU A 1 90 ? 0.993 -10.547 -17.493 1.00 75.31 90 LEU A N 1
ATOM 722 C CA . LEU A 1 90 ? 1.733 -11.808 -17.361 1.00 75.31 90 LEU A CA 1
ATOM 723 C C . LEU A 1 90 ? 1.763 -12.552 -18.696 1.00 75.31 90 LEU A C 1
ATOM 725 O O . LEU A 1 90 ? 0.700 -12.606 -19.355 1.00 75.31 90 LEU A O 1
#

Sequence (90 aa):
MAPPVCEIRVPMIFMKERFLWYSSAEGCKNKCRQSLLARQRSKVQHQVHSSLGMFPLVVEKFAHVYRDAVGYLVSPHPNSDLLMCVDRFL

Secondary structure (DSSP, 8-state):
----HHHHHHHHHHHHHH---TT-HHHHHHHHHHHHHHHHHT--S---PPPPPPPPPB-STTSSEEEEEE-----SSS---EEEEEE-B-